Protein AF-A0A812KF38-F1 (afdb_monomer_lite)

Radius of gyration: 28.48 Å; chains: 1; bounding box: 59×104×63 Å

Structure (mmCIF, N/CA/C/O backbone):
data_AF-A0A812KF38-F1
#
_entry.id   AF-A0A812KF38-F1
#
loop_
_atom_site.group_PDB
_atom_site.id
_atom_site.type_symbol
_atom_site.label_atom_id
_atom_site.label_alt_id
_atom_site.label_comp_id
_atom_site.label_asym_id
_atom_site.label_entity_id
_atom_site.label_seq_id
_atom_site.pdbx_PDB_ins_code
_atom_site.Cartn_x
_atom_site.Cartn_y
_atom_site.Cartn_z
_atom_site.occupancy
_atom_site.B_iso_or_equiv
_atom_site.auth_seq_id
_atom_site.auth_comp_id
_atom_site.auth_asym_id
_atom_site.auth_atom_id
_atom_site.pdbx_PDB_model_num
ATOM 1 N N . ALA A 1 1 ? -7.954 -45.900 -31.036 1.00 40.34 1 ALA A N 1
ATOM 2 C CA . ALA A 1 1 ? -8.203 -44.572 -31.635 1.00 40.34 1 ALA A CA 1
ATOM 3 C C . ALA A 1 1 ? -9.452 -44.000 -30.979 1.00 40.34 1 ALA A C 1
ATOM 5 O O . ALA A 1 1 ? -10.437 -44.713 -30.941 1.00 40.34 1 ALA A O 1
ATOM 6 N N . GLY A 1 2 ? -9.498 -42.821 -30.374 1.00 39.19 2 GLY A N 1
ATOM 7 C CA . GLY A 1 2 ? -8.500 -41.802 -30.072 1.00 39.19 2 GLY A CA 1
ATOM 8 C C . GLY A 1 2 ? -9.074 -40.948 -28.933 1.00 39.19 2 GLY A C 1
ATOM 9 O O . GLY A 1 2 ? -10.290 -40.792 -28.838 1.00 39.19 2 GLY A O 1
ATOM 10 N N . GLY A 1 3 ? -8.216 -40.471 -28.034 1.00 42.84 3 GLY A N 1
ATOM 11 C CA . GLY A 1 3 ? -8.597 -39.475 -27.035 1.00 42.84 3 GLY A CA 1
ATOM 12 C C . GLY A 1 3 ? -8.547 -38.060 -27.610 1.00 42.84 3 GLY A C 1
ATOM 13 O O . GLY A 1 3 ? -7.832 -37.832 -28.581 1.00 42.84 3 GLY A O 1
ATOM 14 N N . ALA A 1 4 ? -9.264 -37.128 -26.980 1.00 46.75 4 ALA A N 1
ATOM 15 C CA . ALA A 1 4 ? -8.850 -35.732 -26.810 1.00 46.75 4 ALA A CA 1
ATOM 16 C C . ALA A 1 4 ? -9.836 -34.998 -25.875 1.00 46.75 4 ALA A C 1
ATOM 18 O O . ALA A 1 4 ? -11.031 -34.976 -26.141 1.00 46.75 4 ALA A O 1
ATOM 19 N N . LEU A 1 5 ? -9.354 -34.569 -24.699 1.00 47.34 5 LEU A N 1
ATOM 20 C CA . LEU A 1 5 ? -9.148 -33.163 -24.288 1.00 47.34 5 LEU A CA 1
ATOM 21 C C . LEU A 1 5 ? -10.465 -32.446 -23.917 1.00 47.34 5 LEU A C 1
ATOM 23 O O . LEU A 1 5 ? -11.309 -32.182 -24.757 1.00 47.34 5 LEU A O 1
ATOM 27 N N . GLY A 1 6 ? -10.724 -32.133 -22.648 1.00 43.66 6 GLY A N 1
ATOM 28 C CA . GLY A 1 6 ? -9.828 -31.334 -21.808 1.00 43.66 6 GLY A CA 1
ATOM 29 C C . GLY A 1 6 ? -10.126 -29.851 -22.026 1.00 43.66 6 GLY A C 1
ATOM 30 O O . GLY A 1 6 ? -9.280 -29.115 -22.514 1.00 43.66 6 GLY A O 1
ATOM 31 N N . GLY A 1 7 ? -11.358 -29.439 -21.722 1.00 33.16 7 GLY A N 1
ATOM 32 C CA . GLY A 1 7 ? -11.792 -28.047 -21.741 1.00 33.16 7 GLY A CA 1
ATOM 33 C C . GLY A 1 7 ? -11.890 -27.513 -20.321 1.00 33.16 7 GLY A C 1
ATOM 34 O O . GLY A 1 7 ? -12.985 -27.283 -19.819 1.00 33.16 7 GLY A O 1
ATOM 35 N N . TYR A 1 8 ? -10.749 -27.334 -19.660 1.00 38.78 8 TYR A N 1
ATOM 36 C CA . TYR A 1 8 ? -10.639 -26.469 -18.485 1.00 38.78 8 TYR A CA 1
ATOM 37 C C . TYR A 1 8 ? -10.792 -25.035 -18.992 1.00 38.78 8 TYR A C 1
ATOM 39 O O . TYR A 1 8 ? -9.822 -24.320 -19.240 1.00 38.78 8 TYR A O 1
ATOM 47 N N . GLY A 1 9 ? -12.043 -24.630 -19.207 1.00 32.66 9 GLY A N 1
ATOM 48 C CA . GLY A 1 9 ? -12.402 -23.226 -19.201 1.00 32.66 9 GLY A CA 1
ATOM 49 C C . GLY A 1 9 ? -12.114 -22.739 -17.795 1.00 32.66 9 GLY A C 1
ATOM 50 O O . GLY A 1 9 ? -12.939 -22.917 -16.903 1.00 32.66 9 GLY A O 1
ATOM 51 N N . GLY A 1 10 ? -10.900 -22.228 -17.585 1.00 34.91 10 GLY A N 1
ATOM 52 C CA . GLY A 1 10 ? -10.535 -21.527 -16.372 1.00 34.91 10 GLY A CA 1
ATOM 53 C C . GLY A 1 10 ? -11.556 -20.424 -16.183 1.00 34.91 10 GLY A C 1
ATOM 54 O O . GLY A 1 10 ? -11.512 -19.409 -16.876 1.00 34.91 10 GLY A O 1
ATOM 55 N N . ALA A 1 11 ? -12.510 -20.654 -15.283 1.00 35.25 11 ALA A N 1
ATOM 56 C CA . ALA A 1 11 ? -13.294 -19.586 -14.723 1.00 35.25 11 ALA A CA 1
ATOM 57 C C . ALA A 1 11 ? -12.258 -18.600 -14.190 1.00 35.25 11 ALA A C 1
ATOM 59 O O . ALA A 1 11 ? -11.548 -18.891 -13.225 1.00 35.25 11 ALA A O 1
ATOM 60 N N . ALA A 1 12 ? -12.114 -17.461 -14.865 1.00 40.78 12 ALA A N 1
ATOM 61 C CA . ALA A 1 12 ? -11.623 -16.277 -14.206 1.00 40.78 12 ALA A CA 1
ATOM 62 C C . ALA A 1 12 ? -12.609 -16.086 -13.061 1.00 40.78 12 ALA A C 1
ATOM 64 O O . ALA A 1 12 ? -13.717 -15.599 -13.275 1.00 40.78 12 ALA A O 1
ATOM 65 N N . SER A 1 13 ? -12.265 -16.608 -11.884 1.00 41.97 13 SER A N 1
ATOM 66 C CA . SER A 1 13 ? -12.969 -16.318 -10.654 1.00 41.97 13 SER A CA 1
ATOM 67 C C . SER A 1 13 ? -12.889 -14.812 -10.536 1.00 41.97 13 SER A C 1
ATOM 69 O O . SER A 1 13 ? -11.875 -14.257 -10.125 1.00 41.97 13 SER A O 1
ATOM 71 N N . SER A 1 14 ? -13.918 -14.133 -11.028 1.00 46.62 14 SER A N 1
ATOM 72 C CA . SER A 1 14 ? -14.129 -12.722 -10.818 1.00 46.62 14 SER A CA 1
ATOM 73 C C . SER A 1 14 ? -14.366 -12.616 -9.326 1.00 46.62 14 SER A C 1
ATOM 75 O O . SER A 1 14 ? -15.490 -12.804 -8.867 1.00 46.62 14 SER A O 1
ATOM 77 N N . THR A 1 15 ? -13.282 -12.457 -8.566 1.00 58.53 15 THR A N 1
ATOM 78 C CA . THR A 1 15 ? -13.304 -12.340 -7.114 1.00 58.53 15 THR A CA 1
ATOM 79 C C . THR A 1 15 ? -14.118 -11.086 -6.808 1.00 58.53 15 THR A C 1
ATOM 81 O O . THR A 1 15 ? -13.613 -9.969 -6.835 1.00 58.53 15 THR A O 1
ATOM 84 N N . SER A 1 16 ? -15.431 -11.225 -6.655 1.00 68.12 16 SER A N 1
ATOM 85 C CA . SER A 1 16 ? -16.310 -10.100 -6.364 1.00 68.12 16 SER A CA 1
ATOM 86 C C . SER A 1 16 ? -16.087 -9.684 -4.915 1.00 68.12 16 SER A C 1
ATOM 88 O O . SER A 1 16 ? -16.022 -10.542 -4.036 1.00 68.12 16 SER A O 1
ATOM 90 N N . GLY A 1 17 ? -15.976 -8.382 -4.662 1.00 85.44 17 GLY A N 1
ATOM 91 C CA . GLY A 1 17 ? -15.802 -7.825 -3.322 1.00 85.44 17 GLY A CA 1
ATOM 92 C C . GLY A 1 17 ? -14.418 -7.215 -3.070 1.00 85.44 17 GLY A C 1
ATOM 93 O O . GLY A 1 17 ? -13.606 -7.093 -3.996 1.00 85.44 17 GLY A O 1
ATOM 94 N N . PRO A 1 18 ? -14.131 -6.838 -1.810 1.00 89.38 18 PRO A N 1
ATOM 95 C CA . PRO A 1 18 ? -12.957 -6.043 -1.444 1.00 89.38 18 PRO A CA 1
ATOM 96 C C . PRO A 1 18 ? -11.632 -6.623 -1.940 1.00 89.38 18 PRO A C 1
ATOM 98 O O . PRO A 1 18 ? -10.814 -5.903 -2.510 1.00 89.38 18 PRO A O 1
ATOM 101 N N . LYS A 1 19 ? -11.449 -7.943 -1.810 1.00 91.12 19 LYS A N 1
ATOM 102 C CA . LYS A 1 19 ? -10.224 -8.635 -2.231 1.00 91.12 19 LYS A CA 1
ATOM 103 C C . LYS A 1 19 ? -9.954 -8.497 -3.729 1.00 91.12 19 LYS A C 1
ATOM 105 O O . LYS A 1 19 ? -8.851 -8.133 -4.126 1.00 91.12 19 LYS A O 1
ATOM 110 N N . GLY A 1 20 ? -10.956 -8.752 -4.570 1.00 91.69 20 GLY A N 1
ATOM 111 C CA . GLY A 1 20 ? -10.778 -8.616 -6.016 1.00 91.69 20 GLY A CA 1
ATOM 112 C C . GLY A 1 20 ? -10.769 -7.169 -6.491 1.00 91.69 20 GLY A C 1
ATOM 113 O O . GLY A 1 20 ? -10.232 -6.880 -7.557 1.00 91.69 20 GLY A O 1
ATOM 114 N N . PHE A 1 21 ? -11.312 -6.230 -5.713 1.00 93.38 21 PHE A N 1
ATOM 115 C CA . PHE A 1 21 ? -11.110 -4.808 -5.975 1.00 93.38 21 PHE A CA 1
ATOM 116 C C . PHE A 1 21 ? -9.645 -4.399 -5.759 1.00 93.38 21 PHE A C 1
ATOM 118 O O . PHE A 1 21 ? -9.055 -3.785 -6.645 1.00 93.38 21 PHE A O 1
ATOM 125 N N . VAL A 1 22 ? -9.027 -4.824 -4.650 1.00 93.94 22 VAL A N 1
ATOM 126 C CA . VAL A 1 22 ? -7.586 -4.633 -4.394 1.00 93.94 22 VAL A CA 1
ATOM 127 C C . VAL A 1 22 ? -6.734 -5.292 -5.487 1.00 93.94 22 VAL A C 1
ATOM 129 O O . VAL A 1 22 ? -5.785 -4.690 -5.992 1.00 93.94 22 VAL A O 1
ATOM 132 N N . GLU A 1 23 ? -7.096 -6.503 -5.917 1.00 93.69 23 GLU A N 1
ATOM 133 C CA . GLU A 1 23 ? -6.402 -7.202 -7.002 1.00 93.69 23 GLU A CA 1
ATOM 134 C C . GLU A 1 23 ? -6.458 -6.416 -8.323 1.00 93.69 23 GLU A C 1
ATOM 136 O O . GLU A 1 23 ? -5.418 -6.197 -8.949 1.00 93.69 23 GLU A O 1
ATOM 141 N N . ARG A 1 24 ? -7.641 -5.922 -8.709 1.00 93.12 24 ARG A N 1
ATOM 142 C CA . ARG A 1 24 ? -7.833 -5.087 -9.906 1.00 93.12 24 ARG A CA 1
ATOM 143 C C . ARG A 1 24 ? -7.033 -3.787 -9.857 1.00 93.12 24 ARG A C 1
ATOM 145 O O . ARG A 1 24 ? -6.449 -3.401 -10.866 1.00 93.12 24 ARG A O 1
ATOM 152 N N . ILE A 1 25 ? -6.932 -3.149 -8.689 1.00 93.56 25 ILE A N 1
ATOM 153 C CA . ILE A 1 25 ? -6.068 -1.971 -8.515 1.00 93.56 25 ILE A CA 1
ATOM 154 C C . ILE A 1 25 ? -4.606 -2.337 -8.768 1.00 93.56 25 ILE A C 1
ATOM 156 O O . ILE A 1 25 ? -3.925 -1.660 -9.535 1.00 93.56 25 ILE A O 1
ATOM 160 N N . SER A 1 26 ? -4.120 -3.441 -8.191 1.00 92.88 26 SER A N 1
ATOM 161 C CA . SER A 1 26 ? -2.727 -3.858 -8.395 1.00 92.88 26 SER A CA 1
ATOM 162 C C . SER A 1 26 ? -2.403 -4.180 -9.862 1.00 92.88 26 SER A C 1
ATOM 164 O O . SER A 1 26 ? -1.315 -3.856 -10.339 1.00 92.88 26 SER A O 1
ATOM 166 N N . LYS A 1 27 ? -3.359 -4.754 -10.606 1.00 92.62 27 LYS A N 1
ATOM 167 C CA . LYS A 1 27 ? -3.215 -5.055 -12.041 1.00 92.62 27 LYS A CA 1
ATOM 168 C C . LYS A 1 27 ? -3.315 -3.811 -12.930 1.00 92.62 27 LYS A C 1
ATOM 170 O O . LYS A 1 27 ? -2.777 -3.817 -14.032 1.00 92.62 27 LYS A O 1
ATOM 175 N N . GLY A 1 28 ? -3.912 -2.730 -12.428 1.00 91.00 28 GLY A N 1
ATOM 176 C CA . GLY A 1 28 ? -4.127 -1.488 -13.171 1.00 91.00 28 GLY A CA 1
ATOM 177 C C . GLY A 1 28 ? -5.486 -1.397 -13.866 1.00 91.00 28 GLY A C 1
ATOM 178 O O . GLY A 1 28 ? -5.709 -0.441 -14.599 1.00 91.00 28 GLY A O 1
ATOM 179 N N . ASP A 1 29 ? -6.403 -2.335 -13.606 1.00 91.62 29 ASP A N 1
ATOM 180 C CA . ASP A 1 29 ? -7.783 -2.295 -14.118 1.00 91.62 29 ASP A CA 1
ATOM 181 C C . ASP A 1 29 ? -8.606 -1.176 -13.457 1.00 91.62 29 ASP A C 1
ATOM 183 O O . ASP A 1 29 ? -9.620 -0.721 -13.986 1.00 91.62 29 ASP A O 1
ATOM 187 N N . VAL A 1 30 ? -8.186 -0.753 -12.262 1.00 91.56 30 VAL A N 1
ATOM 188 C CA . VAL A 1 30 ? -8.775 0.348 -11.498 1.00 91.56 30 VAL A CA 1
ATOM 189 C C . VAL A 1 30 ? -7.650 1.266 -11.041 1.00 91.56 30 VAL A C 1
ATOM 191 O O . VAL A 1 30 ? -6.663 0.810 -10.462 1.00 91.56 30 VAL A O 1
ATOM 194 N N . LEU A 1 31 ? -7.800 2.566 -11.281 1.00 92.31 31 LEU A N 1
ATOM 195 C CA . LEU A 1 31 ? -6.828 3.552 -10.824 1.00 92.31 31 LEU A CA 1
ATOM 196 C C . LEU A 1 31 ? -7.022 3.843 -9.327 1.00 92.31 31 LEU A C 1
ATOM 198 O O . LEU A 1 31 ? -8.160 4.044 -8.891 1.00 92.31 31 LEU A O 1
ATOM 202 N N . PRO A 1 32 ? -5.942 3.870 -8.529 1.00 92.00 32 PRO A N 1
ATOM 203 C CA . PRO A 1 32 ? -6.023 4.262 -7.130 1.00 92.00 32 PRO A CA 1
ATOM 204 C C . PRO A 1 32 ? -6.313 5.766 -7.010 1.00 92.00 32 PRO A C 1
ATOM 206 O O . PRO A 1 32 ? -5.772 6.582 -7.754 1.00 92.00 32 PRO A O 1
ATOM 209 N N . GLY A 1 33 ? -7.166 6.131 -6.056 1.00 91.56 33 GLY A N 1
ATOM 210 C CA . GLY A 1 33 ? -7.573 7.510 -5.793 1.00 91.56 33 GLY A CA 1
ATOM 211 C C . GLY A 1 33 ? -8.687 7.584 -4.744 1.00 91.56 33 GLY A C 1
ATOM 212 O O . GLY A 1 33 ? -9.123 6.537 -4.256 1.00 91.56 33 GLY A O 1
ATOM 213 N N . PRO A 1 34 ? -9.174 8.791 -4.406 1.00 91.06 34 PRO A N 1
ATOM 214 C CA . PRO A 1 34 ? -10.221 8.982 -3.398 1.00 91.06 34 PRO A CA 1
ATOM 215 C C . PRO A 1 34 ? -11.487 8.172 -3.703 1.00 91.06 34 PRO A C 1
ATOM 217 O O . PRO A 1 34 ? -11.961 7.422 -2.857 1.00 91.06 34 PRO A O 1
ATOM 220 N N . GLU A 1 35 ? -11.948 8.199 -4.958 1.00 92.75 35 GLU A N 1
ATOM 221 C CA . GLU A 1 35 ? -13.117 7.420 -5.387 1.00 92.75 35 GLU A CA 1
ATOM 222 C C . GLU A 1 35 ? -12.906 5.907 -5.242 1.00 92.75 35 GLU A C 1
ATOM 224 O O . GLU A 1 35 ? -13.842 5.161 -4.952 1.00 92.75 35 GLU A O 1
ATOM 229 N N . ALA A 1 36 ? -11.675 5.426 -5.448 1.00 93.56 36 ALA A N 1
ATOM 230 C CA . ALA A 1 36 ? -11.352 4.018 -5.261 1.00 93.56 36 ALA A CA 1
ATOM 231 C C . ALA A 1 36 ? -11.372 3.642 -3.773 1.00 93.56 36 ALA A C 1
ATOM 233 O O . ALA A 1 36 ? -11.894 2.582 -3.433 1.00 93.56 36 ALA A O 1
ATOM 234 N N . ALA A 1 37 ? -10.874 4.512 -2.890 1.00 94.00 37 ALA A N 1
ATOM 235 C CA . ALA A 1 37 ? -10.955 4.321 -1.443 1.00 94.00 37 ALA A CA 1
ATOM 236 C C . ALA A 1 37 ? -12.416 4.320 -0.950 1.00 94.00 37 ALA A C 1
ATOM 238 O O . ALA A 1 37 ? -12.806 3.417 -0.212 1.00 94.00 37 ALA A O 1
ATOM 239 N N . ASP A 1 38 ? -13.265 5.226 -1.447 1.00 93.81 38 ASP A N 1
ATOM 240 C CA . ASP A 1 38 ? -14.703 5.252 -1.134 1.00 93.81 38 ASP A CA 1
ATOM 241 C C . ASP A 1 38 ? -15.436 3.992 -1.603 1.00 93.81 38 ASP A C 1
ATOM 243 O O . ASP A 1 38 ? -16.228 3.393 -0.863 1.00 93.81 38 ASP A O 1
ATOM 247 N N . ARG A 1 39 ? -15.140 3.531 -2.822 1.00 93.62 39 ARG A N 1
ATOM 248 C CA . ARG A 1 39 ? -15.698 2.280 -3.353 1.00 93.62 39 ARG A CA 1
ATOM 249 C C . ARG A 1 39 ? -15.217 1.066 -2.571 1.00 93.62 39 ARG A C 1
ATOM 251 O O . ARG A 1 39 ? -16.001 0.142 -2.360 1.00 93.62 39 ARG A O 1
ATOM 258 N N . LEU A 1 40 ? -13.954 1.050 -2.151 1.00 93.62 40 LEU A N 1
ATOM 259 C CA . LEU A 1 40 ? -13.403 -0.012 -1.317 1.00 93.62 40 LEU A CA 1
ATOM 260 C C . LEU A 1 40 ? -14.064 -0.012 0.064 1.00 93.62 40 LEU A C 1
ATOM 262 O O . LEU A 1 40 ? -14.516 -1.065 0.498 1.00 93.62 40 LEU A O 1
ATOM 266 N N . ALA A 1 41 ? -14.224 1.151 0.701 1.00 93.06 41 ALA A N 1
ATOM 267 C CA . ALA A 1 41 ? -14.939 1.290 1.970 1.00 93.06 41 ALA A CA 1
ATOM 268 C C . ALA A 1 41 ? -16.377 0.773 1.872 1.00 93.06 41 ALA A C 1
ATOM 270 O O . ALA A 1 41 ? -16.816 -0.003 2.717 1.00 93.06 41 ALA A O 1
ATOM 271 N N . SER A 1 42 ? -17.085 1.135 0.801 1.00 92.81 42 SER A N 1
ATOM 272 C CA . SER A 1 42 ? -18.456 0.678 0.547 1.00 92.81 42 SER A CA 1
ATOM 273 C C . SER A 1 42 ? -18.531 -0.844 0.349 1.00 92.81 42 SER A C 1
ATOM 275 O O . SER A 1 42 ? -19.430 -1.511 0.867 1.00 92.81 42 SER A O 1
ATOM 277 N N . GLN A 1 43 ? -17.563 -1.426 -0.367 1.00 93.31 43 GLN A N 1
ATOM 278 C CA . GLN A 1 43 ? -17.463 -2.879 -0.535 1.00 93.31 43 GLN A CA 1
ATOM 279 C C . GLN A 1 43 ? -17.111 -3.588 0.774 1.00 93.31 43 GLN A C 1
ATOM 281 O O . GLN A 1 43 ? -17.639 -4.659 1.049 1.00 93.31 43 GLN A O 1
ATOM 286 N N . CYS A 1 44 ? -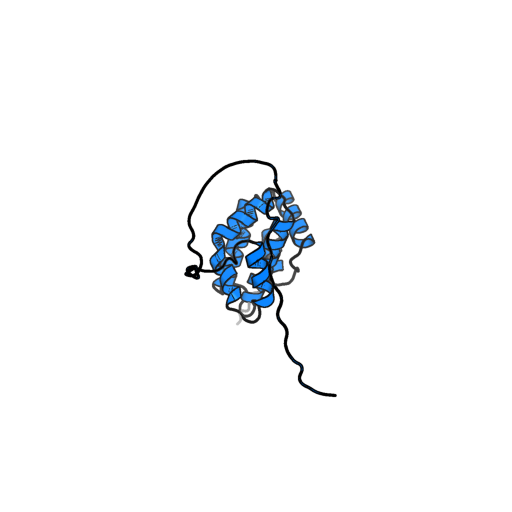16.247 -3.002 1.598 1.00 92.62 44 CYS A N 1
ATOM 287 C CA . CYS A 1 44 ? -15.909 -3.556 2.900 1.00 92.62 44 CYS A CA 1
ATOM 288 C C . CYS A 1 44 ? -17.096 -3.504 3.861 1.00 92.62 44 CYS A C 1
ATOM 290 O O . CYS A 1 44 ? -17.382 -4.504 4.509 1.00 92.62 44 CYS A O 1
ATOM 292 N N . ALA A 1 45 ? -17.833 -2.392 3.893 1.00 91.50 45 ALA A N 1
ATOM 293 C CA . ALA A 1 45 ? -19.035 -2.253 4.709 1.00 91.50 45 ALA A CA 1
ATOM 294 C C . ALA A 1 45 ? -20.118 -3.271 4.312 1.00 91.50 45 ALA A C 1
ATOM 296 O O . ALA A 1 45 ? -20.679 -3.944 5.173 1.00 91.50 45 ALA A O 1
ATOM 297 N N . SER A 1 46 ? -20.373 -3.433 3.009 1.00 92.31 46 SER A N 1
ATOM 298 C CA . SER A 1 46 ? -21.350 -4.414 2.507 1.00 92.31 46 SER A CA 1
ATOM 299 C C . SER A 1 46 ? -20.921 -5.867 2.730 1.00 92.31 46 SER A C 1
ATOM 301 O O . SER A 1 46 ? -21.768 -6.714 2.999 1.00 92.31 46 SER A O 1
ATOM 303 N N . ALA A 1 47 ? -19.619 -6.155 2.669 1.00 91.94 47 ALA A N 1
ATOM 304 C CA . ALA A 1 47 ? -19.065 -7.483 2.926 1.00 91.94 47 ALA A CA 1
ATOM 305 C C . ALA A 1 47 ? -18.730 -7.745 4.408 1.00 91.94 47 ALA A C 1
ATOM 307 O O . ALA A 1 47 ? -18.160 -8.790 4.710 1.00 91.94 47 ALA A O 1
ATOM 308 N N . GLN A 1 48 ? -19.049 -6.813 5.317 1.00 91.81 48 GLN A N 1
ATOM 309 C CA . GLN A 1 48 ? -18.717 -6.881 6.749 1.00 91.81 48 GLN A CA 1
ATOM 310 C C . GLN A 1 48 ? -17.225 -7.134 7.030 1.00 91.81 48 GLN A C 1
ATOM 312 O O . GLN A 1 48 ? -16.855 -7.805 7.991 1.00 91.81 48 GLN A O 1
ATOM 317 N N . VAL A 1 49 ? -16.359 -6.583 6.183 1.00 92.25 49 VAL A N 1
ATOM 318 C CA . VAL A 1 49 ? -14.907 -6.681 6.323 1.00 92.25 49 VAL A CA 1
ATOM 319 C C . VAL A 1 49 ? -14.425 -5.634 7.321 1.00 92.25 49 VAL A C 1
ATOM 321 O O . VAL A 1 49 ? -14.725 -4.450 7.170 1.00 92.25 49 VAL A O 1
ATOM 324 N N . SER A 1 50 ? -13.650 -6.058 8.318 1.00 92.56 50 SER A N 1
ATOM 325 C CA . SER A 1 50 ? -13.034 -5.157 9.298 1.00 92.56 50 SER A CA 1
ATOM 326 C C . SER A 1 50 ? -11.781 -4.459 8.753 1.00 92.56 50 SER A C 1
ATOM 328 O O . SER A 1 50 ? -11.216 -4.862 7.733 1.00 92.56 50 SER A O 1
ATOM 330 N N . GLY A 1 51 ? -11.307 -3.421 9.454 1.00 90.94 51 GLY A N 1
ATOM 331 C CA . GLY A 1 51 ? -10.042 -2.754 9.126 1.00 90.94 51 GLY A CA 1
ATOM 332 C C . GLY A 1 51 ? -8.867 -3.733 9.104 1.00 90.94 51 GLY A C 1
ATOM 333 O O . GLY A 1 51 ? -8.102 -3.749 8.141 1.00 90.94 51 GLY A O 1
ATOM 334 N N . SER A 1 52 ? -8.794 -4.623 10.098 1.00 93.69 52 SER A N 1
ATOM 335 C CA . SER A 1 52 ? -7.763 -5.663 10.179 1.00 93.69 52 SER A CA 1
ATOM 336 C C . SER A 1 52 ? -7.799 -6.651 9.004 1.00 93.69 52 SER A C 1
ATOM 338 O O . SER A 1 52 ? -6.777 -6.898 8.362 1.00 93.69 52 SER A O 1
ATOM 340 N N . GLN A 1 53 ? -8.984 -7.142 8.628 1.00 94.19 53 GLN A N 1
ATOM 341 C CA . GLN A 1 53 ? -9.129 -8.027 7.465 1.00 94.19 53 GLN A CA 1
ATOM 342 C C . GLN A 1 53 ? -8.750 -7.319 6.159 1.00 94.19 53 GLN A C 1
ATOM 344 O O . GLN A 1 53 ? -8.130 -7.914 5.276 1.00 94.19 53 GLN A O 1
ATOM 349 N N . LEU A 1 54 ? -9.100 -6.035 6.021 1.00 94.56 54 LEU A N 1
ATOM 350 C CA . LEU A 1 54 ? -8.690 -5.240 4.867 1.00 94.56 54 LEU A CA 1
ATOM 351 C C . LEU A 1 54 ? -7.169 -5.077 4.801 1.00 94.56 54 LEU A C 1
ATOM 353 O O . LEU A 1 54 ? -6.590 -5.243 3.724 1.00 94.56 54 LEU A O 1
ATOM 357 N N . SER A 1 55 ? -6.514 -4.797 5.929 1.00 95.44 55 SER A N 1
ATOM 358 C CA . SER A 1 55 ? -5.055 -4.727 5.962 1.00 95.44 55 SER A CA 1
ATOM 359 C C . SER A 1 55 ? -4.398 -6.058 5.636 1.00 95.44 55 SER A C 1
ATOM 361 O O . SER A 1 55 ? -3.443 -6.059 4.872 1.00 95.44 55 SER A O 1
ATOM 363 N N . GLU A 1 56 ? -4.918 -7.191 6.113 1.00 95.94 56 GLU A N 1
ATOM 364 C CA . GLU A 1 56 ? -4.384 -8.510 5.752 1.00 95.94 56 GLU A CA 1
ATOM 365 C C . GLU A 1 56 ? -4.449 -8.753 4.240 1.00 95.94 56 GLU A C 1
ATOM 367 O O . GLU A 1 56 ? -3.469 -9.197 3.641 1.00 95.94 56 GLU A O 1
ATOM 372 N N . MET A 1 57 ? -5.571 -8.401 3.600 1.00 94.62 57 MET A N 1
ATOM 373 C CA . MET A 1 57 ? -5.726 -8.512 2.146 1.00 94.62 57 MET A CA 1
ATOM 374 C C . MET A 1 57 ? -4.723 -7.639 1.382 1.00 94.62 57 MET A C 1
ATOM 376 O O . MET A 1 57 ? -4.169 -8.080 0.373 1.00 94.62 57 MET A O 1
ATOM 380 N 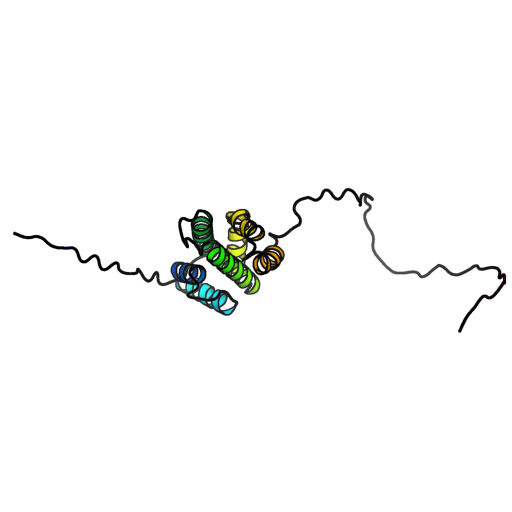N . LEU A 1 58 ? -4.478 -6.414 1.855 1.00 95.31 58 LEU A N 1
ATOM 381 C CA . LEU A 1 58 ? -3.481 -5.514 1.272 1.00 95.31 58 LEU A CA 1
ATOM 382 C C . LEU A 1 58 ? -2.058 -6.040 1.489 1.00 95.31 58 LEU A C 1
ATOM 384 O O . LEU A 1 58 ? -1.299 -6.121 0.527 1.00 95.31 58 LEU A O 1
ATOM 388 N N . CYS A 1 59 ? -1.715 -6.453 2.709 1.00 96.00 59 CYS A N 1
ATOM 389 C CA . CYS A 1 59 ? -0.398 -6.974 3.066 1.00 96.00 59 CYS A CA 1
ATOM 390 C C . CYS A 1 59 ? -0.047 -8.246 2.284 1.00 96.00 59 CYS A C 1
ATOM 392 O O . CYS A 1 59 ? 1.046 -8.336 1.730 1.00 96.00 59 CYS A O 1
ATOM 394 N N . ASP A 1 60 ? -0.969 -9.211 2.188 1.00 95.19 60 ASP A N 1
ATOM 395 C CA . ASP A 1 60 ? -0.773 -10.431 1.390 1.00 95.19 60 ASP A CA 1
ATOM 396 C C . ASP A 1 60 ? -0.516 -10.079 -0.080 1.00 95.19 60 ASP A C 1
ATOM 398 O O . ASP A 1 60 ? 0.426 -10.585 -0.692 1.00 95.19 60 ASP A O 1
ATOM 402 N N . ARG A 1 61 ? -1.287 -9.140 -0.644 1.00 94.12 61 ARG A N 1
ATOM 403 C CA . ARG A 1 61 ? -1.094 -8.721 -2.035 1.00 94.12 61 ARG A CA 1
ATOM 404 C C . ARG A 1 61 ? 0.237 -7.997 -2.251 1.00 94.12 61 ARG A C 1
ATOM 406 O O . ARG A 1 61 ? 0.909 -8.276 -3.242 1.00 94.12 61 ARG A O 1
ATOM 413 N N . VAL A 1 62 ? 0.621 -7.100 -1.343 1.00 95.50 62 VAL A N 1
ATOM 414 C CA . VAL A 1 62 ? 1.905 -6.383 -1.378 1.00 95.50 62 VAL A CA 1
ATOM 415 C C . VAL A 1 62 ? 3.073 -7.369 -1.330 1.00 95.50 62 VAL A C 1
ATOM 417 O O . VAL A 1 62 ? 3.929 -7.327 -2.211 1.00 95.50 62 VAL A O 1
ATOM 420 N N . ARG A 1 63 ? 3.064 -8.321 -0.389 1.00 95.12 63 ARG A N 1
ATOM 421 C CA . ARG A 1 63 ? 4.113 -9.345 -0.257 1.00 95.12 63 ARG A CA 1
ATOM 422 C C . ARG A 1 63 ? 4.240 -10.210 -1.503 1.00 95.12 63 ARG A C 1
ATOM 424 O O . ARG A 1 63 ? 5.348 -10.462 -1.962 1.00 95.12 63 ARG A O 1
ATOM 431 N N . ARG A 1 64 ? 3.120 -10.639 -2.092 1.00 94.19 64 ARG A N 1
ATOM 432 C CA . ARG A 1 64 ? 3.141 -11.445 -3.324 1.00 94.19 64 ARG A CA 1
ATOM 433 C C . ARG A 1 64 ? 3.733 -10.693 -4.509 1.00 94.19 64 ARG A C 1
ATOM 435 O O . ARG A 1 64 ? 4.484 -11.289 -5.274 1.00 94.19 64 ARG A O 1
ATOM 442 N N . LEU A 1 65 ? 3.419 -9.406 -4.654 1.00 93.31 65 LEU A N 1
ATOM 443 C CA . LEU A 1 65 ? 4.020 -8.567 -5.694 1.00 93.31 65 LEU A CA 1
ATOM 444 C C . LEU A 1 65 ? 5.518 -8.376 -5.440 1.00 93.31 65 LEU A C 1
ATOM 446 O O . LEU A 1 65 ? 6.313 -8.554 -6.353 1.00 93.31 65 LEU A O 1
ATOM 450 N N . TYR A 1 66 ? 5.906 -8.080 -4.199 1.00 92.81 66 TYR A N 1
ATOM 451 C CA . TYR A 1 66 ? 7.305 -7.874 -3.827 1.00 92.81 66 TYR A CA 1
ATOM 452 C C . TYR A 1 66 ? 8.172 -9.123 -4.035 1.00 92.81 66 TYR A C 1
ATOM 454 O O . TYR A 1 66 ? 9.263 -9.039 -4.589 1.00 92.81 66 TYR A O 1
ATOM 462 N N . LEU A 1 67 ? 7.658 -10.300 -3.673 1.00 92.31 67 LEU A N 1
ATOM 463 C CA . LEU A 1 67 ? 8.333 -11.585 -3.875 1.00 92.31 67 LEU A CA 1
ATOM 464 C C . LEU A 1 67 ? 8.273 -12.087 -5.330 1.00 92.31 67 LEU A C 1
ATOM 466 O O . LEU A 1 67 ? 8.747 -13.185 -5.616 1.00 92.31 67 LEU A O 1
ATOM 470 N N . GLY A 1 68 ? 7.659 -11.332 -6.248 1.00 89.25 68 GLY A N 1
ATOM 471 C CA . GLY A 1 68 ? 7.504 -11.723 -7.651 1.00 89.25 68 GLY A CA 1
ATOM 472 C C . GLY A 1 68 ? 6.567 -12.916 -7.878 1.00 89.25 68 GLY A C 1
ATOM 473 O O . GLY A 1 68 ? 6.555 -13.484 -8.968 1.00 89.25 68 GLY A O 1
ATOM 474 N N . LEU A 1 69 ? 5.771 -13.294 -6.871 1.00 87.19 69 LEU A N 1
ATOM 475 C CA . LEU A 1 69 ? 4.754 -14.349 -6.968 1.00 87.19 69 LEU A CA 1
ATOM 476 C C . LEU A 1 69 ? 3.543 -13.893 -7.796 1.00 87.19 69 LEU A C 1
ATOM 478 O O . LEU A 1 69 ? 2.807 -14.713 -8.337 1.00 87.19 69 LEU A O 1
ATOM 482 N N . ASP A 1 70 ? 3.348 -12.580 -7.897 1.00 84.25 70 ASP A N 1
ATOM 483 C CA . ASP A 1 70 ? 2.302 -11.918 -8.667 1.00 84.25 70 ASP A CA 1
ATOM 484 C C . ASP A 1 70 ? 2.887 -10.749 -9.482 1.00 84.25 70 ASP A C 1
ATOM 486 O O . ASP A 1 70 ? 3.904 -10.161 -9.124 1.00 84.25 70 ASP A O 1
ATOM 490 N N . GLY A 1 71 ? 2.228 -10.364 -10.580 1.00 74.00 71 GLY A N 1
ATOM 491 C CA . GLY A 1 71 ? 2.527 -9.124 -11.319 1.00 74.00 71 GLY A CA 1
ATOM 492 C C . GLY A 1 71 ? 3.723 -9.163 -12.281 1.00 74.00 71 GLY A C 1
ATOM 493 O O . GLY A 1 71 ? 3.785 -8.321 -13.181 1.00 74.00 71 GLY A O 1
ATOM 494 N N . GLY A 1 72 ? 4.631 -10.137 -12.162 1.00 84.69 72 GLY A N 1
ATOM 495 C CA . GLY A 1 72 ? 5.749 -10.339 -13.093 1.00 84.69 72 GLY A CA 1
ATOM 496 C C . GLY A 1 72 ? 6.545 -9.052 -13.346 1.00 84.69 72 GLY A C 1
ATOM 497 O O . GLY A 1 72 ? 6.901 -8.338 -12.415 1.00 84.69 72 GLY A O 1
ATOM 498 N N . ALA A 1 73 ? 6.757 -8.694 -14.616 1.00 84.19 73 ALA A N 1
ATOM 499 C CA . ALA A 1 73 ? 7.477 -7.471 -14.999 1.00 84.19 73 ALA A CA 1
ATOM 500 C C . ALA A 1 73 ? 6.805 -6.153 -14.546 1.00 84.19 73 ALA A C 1
ATOM 502 O O . ALA A 1 73 ? 7.411 -5.089 -14.643 1.00 84.19 73 ALA A O 1
ATOM 503 N N . SER A 1 74 ? 5.550 -6.206 -14.091 1.00 88.06 74 SER A N 1
ATOM 504 C CA . SER A 1 74 ? 4.781 -5.054 -13.602 1.00 88.06 74 SER A CA 1
ATOM 505 C C . SER A 1 74 ? 4.614 -5.041 -12.079 1.00 88.06 74 SER A C 1
ATOM 507 O O . SER A 1 74 ? 3.822 -4.246 -11.571 1.00 88.06 74 SER A O 1
ATOM 509 N N . ALA A 1 75 ? 5.337 -5.894 -11.345 1.00 91.25 75 ALA A N 1
ATOM 510 C CA . ALA A 1 75 ? 5.241 -5.996 -9.890 1.00 91.25 75 ALA A CA 1
ATOM 511 C C . ALA A 1 75 ? 5.445 -4.643 -9.185 1.00 91.25 75 ALA A C 1
ATOM 513 O O . ALA A 1 75 ? 4.597 -4.242 -8.389 1.00 91.25 75 ALA A O 1
ATOM 514 N N . ASP A 1 76 ? 6.482 -3.887 -9.561 1.00 92.12 76 ASP A N 1
ATOM 515 C CA . ASP A 1 76 ? 6.773 -2.562 -8.991 1.00 92.12 76 ASP A CA 1
ATOM 516 C C . ASP A 1 76 ? 5.641 -1.552 -9.219 1.00 92.12 76 ASP A C 1
ATOM 518 O O . ASP A 1 76 ? 5.300 -0.759 -8.345 1.00 92.12 76 ASP A O 1
ATOM 522 N N . GLN A 1 77 ? 5.017 -1.594 -10.399 1.00 94.00 77 GLN A N 1
ATOM 523 C CA . GLN A 1 77 ? 3.881 -0.729 -10.722 1.00 94.00 77 GLN A CA 1
ATOM 524 C C . GLN A 1 77 ? 2.635 -1.135 -9.930 1.00 94.00 77 GLN A C 1
ATOM 526 O O . GLN A 1 77 ? 1.873 -0.277 -9.492 1.00 94.00 77 GLN A O 1
ATOM 531 N N . GLY A 1 78 ? 2.434 -2.435 -9.703 1.00 93.94 78 GLY A N 1
ATOM 532 C CA . GLY A 1 78 ? 1.383 -2.929 -8.818 1.00 93.94 78 GLY A CA 1
ATOM 533 C C . GLY A 1 78 ? 1.592 -2.481 -7.372 1.00 93.94 78 GLY A C 1
ATOM 534 O O . GLY A 1 78 ? 0.660 -1.966 -6.756 1.00 93.94 78 GLY A O 1
ATOM 535 N N . LEU A 1 79 ? 2.819 -2.604 -6.860 1.00 94.81 79 LEU A N 1
ATOM 536 C CA . LEU A 1 79 ? 3.227 -2.106 -5.543 1.00 94.81 79 LEU A CA 1
ATOM 537 C C . LEU A 1 79 ? 2.982 -0.599 -5.412 1.00 94.81 79 LEU A C 1
ATOM 539 O O . LEU A 1 79 ? 2.384 -0.157 -4.432 1.00 94.81 79 LEU A O 1
ATOM 543 N N . LEU A 1 80 ? 3.358 0.184 -6.427 1.00 96.00 80 LEU A N 1
ATOM 544 C CA . LEU A 1 80 ? 3.117 1.626 -6.461 1.00 96.00 80 LEU A CA 1
ATOM 545 C C . LEU A 1 80 ? 1.621 1.965 -6.392 1.00 96.00 80 LEU A C 1
ATOM 547 O O . LEU A 1 80 ? 1.229 2.863 -5.648 1.00 96.00 80 LEU A O 1
ATOM 551 N N . ARG A 1 81 ? 0.766 1.238 -7.120 1.00 96.69 81 ARG A N 1
ATOM 552 C CA . ARG A 1 81 ? -0.689 1.460 -7.073 1.00 96.69 81 ARG A CA 1
ATOM 553 C C . ARG A 1 81 ? -1.284 1.128 -5.707 1.00 96.69 81 ARG A C 1
ATOM 555 O O . ARG A 1 81 ? -2.178 1.833 -5.244 1.00 96.69 81 ARG A O 1
ATOM 562 N N . LEU A 1 82 ? -0.784 0.089 -5.038 1.00 96.56 82 LEU A N 1
ATOM 563 C CA . LEU A 1 82 ? -1.210 -0.245 -3.675 1.00 96.56 82 LEU A CA 1
ATOM 564 C C . LEU A 1 82 ? -0.722 0.785 -2.649 1.00 96.56 82 LEU A C 1
ATOM 566 O O . LEU A 1 82 ? -1.459 1.115 -1.720 1.00 96.56 82 LEU A O 1
ATOM 570 N N . LEU A 1 83 ? 0.464 1.363 -2.850 1.00 96.06 83 LEU A N 1
ATOM 571 C CA . LEU A 1 83 ? 0.949 2.489 -2.051 1.00 96.06 83 LEU A CA 1
ATOM 572 C C . LEU A 1 83 ? 0.043 3.722 -2.220 1.00 96.06 83 LEU A C 1
ATOM 574 O O . LEU A 1 83 ? -0.350 4.344 -1.234 1.00 96.06 83 LEU A O 1
ATOM 578 N N . GLN A 1 84 ? -0.344 4.043 -3.458 1.00 96.38 84 GLN A N 1
ATOM 579 C CA . GLN A 1 84 ? -1.288 5.126 -3.764 1.00 96.38 84 GLN A CA 1
ATOM 580 C C . GLN A 1 84 ? -2.669 4.890 -3.139 1.00 96.38 84 GLN A C 1
ATOM 582 O O . GLN A 1 84 ? -3.266 5.818 -2.599 1.00 96.38 84 GLN A O 1
ATOM 587 N N . LEU A 1 85 ? -3.171 3.653 -3.176 1.00 96.06 85 LEU A N 1
ATOM 588 C CA . LEU A 1 85 ? -4.421 3.286 -2.513 1.00 96.06 85 LEU A CA 1
ATOM 589 C C . LEU A 1 85 ? -4.327 3.468 -0.993 1.00 96.06 85 LEU A C 1
ATOM 591 O O . LEU A 1 85 ? -5.242 4.017 -0.390 1.00 96.06 85 LEU A O 1
ATOM 595 N N . THR A 1 86 ? -3.215 3.051 -0.386 1.00 95.75 86 THR A N 1
ATOM 596 C CA . THR A 1 86 ? -2.978 3.190 1.061 1.00 95.75 86 THR A CA 1
ATOM 597 C C . THR A 1 86 ? -2.960 4.663 1.481 1.00 95.75 86 THR A C 1
ATOM 599 O O . THR A 1 86 ? -3.541 5.033 2.501 1.00 95.75 86 THR A O 1
ATOM 602 N N . ASP A 1 87 ? -2.348 5.529 0.672 1.00 95.19 87 ASP A N 1
ATOM 603 C CA . ASP A 1 87 ? -2.398 6.978 0.874 1.00 95.19 87 ASP A CA 1
ATOM 604 C C . ASP A 1 87 ? -3.827 7.537 0.734 1.00 95.19 87 ASP A C 1
ATOM 606 O O . ASP A 1 87 ? -4.276 8.285 1.601 1.00 95.19 87 ASP A O 1
ATOM 610 N N . ALA A 1 88 ? -4.588 7.106 -0.276 1.00 94.62 88 ALA A N 1
ATOM 611 C CA . ALA A 1 88 ? -5.980 7.525 -0.446 1.00 94.62 88 ALA A CA 1
ATOM 612 C C . ALA A 1 88 ? -6.879 7.088 0.729 1.00 94.62 88 ALA A C 1
ATOM 614 O O . ALA A 1 88 ? -7.696 7.875 1.207 1.00 94.62 88 ALA A O 1
ATOM 615 N N . MET A 1 89 ? -6.693 5.868 1.245 1.00 94.00 89 MET A N 1
ATOM 616 C CA . MET A 1 89 ? -7.378 5.371 2.447 1.00 94.00 89 MET A CA 1
ATOM 617 C C . MET A 1 89 ? -7.064 6.236 3.673 1.00 94.00 89 MET A C 1
ATOM 619 O O . MET A 1 89 ? -7.957 6.535 4.467 1.00 94.00 89 MET A O 1
ATOM 623 N N . LYS A 1 90 ? -5.807 6.683 3.812 1.00 92.62 90 LYS A N 1
ATOM 624 C CA . LYS A 1 90 ? -5.408 7.601 4.885 1.00 92.62 90 LYS A CA 1
ATOM 625 C C . LYS A 1 90 ? -6.161 8.927 4.779 1.00 92.62 90 LYS A C 1
ATOM 627 O O . LYS A 1 90 ? -6.634 9.431 5.794 1.00 92.62 90 LYS A O 1
ATOM 632 N N . THR A 1 91 ? -6.269 9.490 3.576 1.00 90.31 91 THR A N 1
ATOM 633 C CA . THR A 1 91 ? -6.975 10.759 3.339 1.00 90.31 91 THR A CA 1
ATOM 634 C C . THR A 1 91 ? -8.480 10.648 3.578 1.00 90.31 91 THR A C 1
ATOM 636 O O . THR A 1 91 ? -9.076 11.600 4.071 1.00 90.31 91 THR A O 1
ATOM 639 N N . GLN A 1 92 ? -9.089 9.496 3.280 1.00 90.44 92 GLN A N 1
ATOM 640 C CA . GLN A 1 92 ? -10.519 9.264 3.502 1.00 90.44 92 GLN A CA 1
ATOM 641 C C . GLN A 1 92 ? -10.910 9.360 4.989 1.00 90.44 92 GLN A C 1
ATOM 643 O O . GLN A 1 92 ? -12.010 9.797 5.316 1.00 90.44 92 GLN A O 1
ATOM 648 N N . GLY A 1 93 ? -10.018 8.955 5.899 1.00 82.69 93 GLY A N 1
ATOM 649 C CA . GLY A 1 93 ? -10.157 9.225 7.333 1.00 82.69 93 GLY A CA 1
ATOM 650 C C . GLY A 1 93 ? -11.264 8.453 8.062 1.00 82.69 93 GLY A C 1
ATOM 651 O O . GLY A 1 93 ? -11.580 8.786 9.203 1.00 82.69 93 GLY A O 1
ATOM 652 N N . SER A 1 94 ? -11.857 7.418 7.456 1.00 90.25 94 SER A N 1
ATOM 653 C CA . SER A 1 94 ? -12.808 6.565 8.179 1.00 90.25 94 SER A CA 1
ATOM 654 C C . SER A 1 94 ? -12.077 5.712 9.232 1.00 90.25 94 SER A C 1
ATOM 656 O O . SER A 1 94 ? -10.938 5.301 8.990 1.00 90.25 94 SER A O 1
ATOM 658 N N . PRO A 1 95 ? -12.694 5.396 10.390 1.00 91.38 95 PRO A N 1
ATOM 659 C CA . PRO A 1 95 ? -12.028 4.633 11.452 1.00 91.38 95 PRO A CA 1
ATOM 660 C C . PRO A 1 95 ? -11.469 3.291 10.966 1.00 91.38 95 PRO A C 1
ATOM 662 O O . PRO A 1 95 ? -10.331 2.941 11.267 1.00 91.38 95 PRO A O 1
ATOM 665 N N . MET A 1 96 ? -12.248 2.590 10.135 1.00 92.81 96 MET A N 1
ATOM 666 C CA . MET A 1 96 ? -11.857 1.329 9.508 1.00 92.81 96 MET A CA 1
ATOM 667 C C . MET A 1 96 ? -10.618 1.493 8.609 1.00 92.81 96 MET A C 1
ATOM 669 O O . MET A 1 96 ? -9.704 0.672 8.654 1.00 92.81 96 MET A O 1
ATOM 673 N N . MET A 1 97 ? -10.569 2.554 7.797 1.00 92.94 97 MET A N 1
ATOM 674 C CA . MET A 1 97 ? -9.446 2.804 6.891 1.00 92.94 97 MET A CA 1
ATOM 675 C C . MET A 1 97 ? -8.196 3.257 7.636 1.00 92.94 97 MET A C 1
ATOM 677 O O . MET A 1 97 ? -7.099 2.836 7.284 1.00 92.94 97 MET A O 1
ATOM 681 N N . ILE A 1 98 ? -8.342 4.061 8.690 1.00 93.31 98 ILE A N 1
ATOM 682 C CA . ILE A 1 98 ? -7.224 4.463 9.551 1.00 93.31 98 ILE A CA 1
ATOM 683 C C . ILE A 1 98 ? -6.599 3.233 10.218 1.00 93.31 98 ILE A C 1
ATOM 685 O O . ILE A 1 98 ? -5.373 3.097 10.225 1.00 93.31 98 ILE A O 1
ATOM 689 N N . GLU A 1 99 ? -7.426 2.325 10.743 1.00 93.75 99 GLU A N 1
ATOM 690 C CA . GLU A 1 99 ? -6.965 1.062 11.322 1.00 93.75 99 GLU A CA 1
ATOM 691 C C . GLU A 1 99 ? -6.209 0.219 10.286 1.00 93.75 99 GLU A C 1
ATOM 693 O O . GLU A 1 99 ? -5.079 -0.204 10.545 1.00 93.75 99 GLU A O 1
ATOM 698 N N . ALA A 1 100 ? -6.789 0.039 9.094 1.00 94.38 100 ALA A N 1
ATOM 699 C CA . ALA A 1 100 ? -6.167 -0.719 8.013 1.00 94.38 100 ALA A CA 1
ATOM 700 C C . ALA A 1 100 ? -4.826 -0.101 7.579 1.00 94.38 100 ALA A C 1
ATOM 702 O O . ALA A 1 100 ? -3.829 -0.807 7.456 1.00 94.38 100 ALA A O 1
ATOM 703 N N . VAL A 1 101 ? -4.762 1.223 7.400 1.00 95.19 101 VAL A N 1
ATOM 704 C CA . VAL A 1 101 ? -3.528 1.936 7.025 1.00 95.19 101 VAL A CA 1
ATOM 705 C C . VAL A 1 101 ? -2.443 1.757 8.082 1.00 95.19 101 VAL A C 1
ATOM 707 O O . VAL A 1 101 ? -1.285 1.543 7.723 1.00 95.19 101 VAL A O 1
ATOM 710 N N . LYS A 1 102 ? -2.789 1.826 9.373 1.00 94.12 102 LYS A N 1
ATOM 711 C CA . LYS A 1 102 ? -1.829 1.589 10.458 1.00 94.12 102 LYS A CA 1
ATOM 712 C C . LYS A 1 102 ? -1.225 0.188 10.345 1.00 94.12 102 LYS A C 1
ATOM 714 O O . LYS A 1 102 ? -0.010 0.061 10.266 1.00 94.12 102 LYS A O 1
ATOM 719 N N . GLN A 1 103 ? -2.067 -0.840 10.247 1.00 94.69 103 GLN A N 1
ATOM 720 C CA . GLN A 1 103 ? -1.602 -2.225 10.155 1.00 94.69 103 GLN A CA 1
ATOM 721 C C . GLN A 1 103 ? -0.791 -2.482 8.881 1.00 94.69 103 GLN A C 1
ATOM 723 O O . GLN A 1 103 ? 0.235 -3.153 8.943 1.00 94.69 103 GLN A O 1
ATOM 728 N N . VAL A 1 104 ? -1.194 -1.919 7.738 1.00 95.12 104 VAL A N 1
ATOM 729 C CA . VAL A 1 104 ? -0.439 -2.025 6.480 1.00 95.12 104 VAL A CA 1
ATOM 730 C C . VAL A 1 104 ? 0.958 -1.428 6.630 1.00 95.12 104 VAL A C 1
ATOM 732 O O . VAL A 1 104 ? 1.943 -2.073 6.280 1.00 95.12 104 VAL A O 1
ATOM 735 N N . LYS A 1 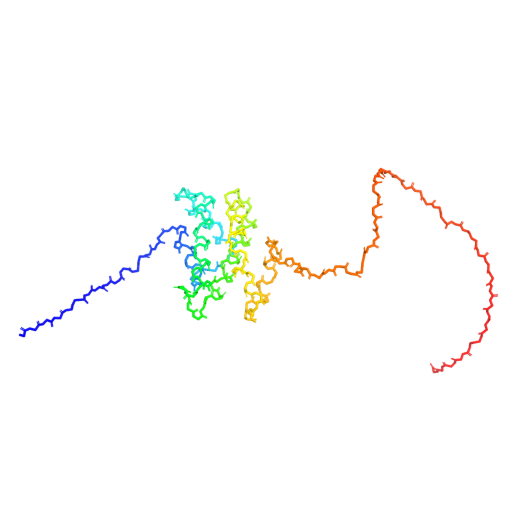105 ? 1.072 -0.227 7.203 1.00 93.56 105 LYS A N 1
ATOM 736 C CA . LYS A 1 105 ? 2.375 0.400 7.453 1.00 93.56 105 LYS A CA 1
ATOM 737 C C . LYS A 1 105 ? 3.268 -0.450 8.354 1.00 93.56 105 LYS A C 1
ATOM 739 O O . LYS A 1 105 ? 4.457 -0.557 8.082 1.00 93.56 105 LYS A O 1
ATOM 744 N N . ASP A 1 106 ? 2.703 -1.043 9.399 1.00 91.88 106 ASP A N 1
ATOM 745 C CA . ASP A 1 106 ? 3.470 -1.836 10.361 1.00 91.88 106 ASP A CA 1
ATOM 746 C C . ASP A 1 106 ? 3.947 -3.172 9.758 1.00 91.88 106 ASP A C 1
ATOM 748 O O . ASP A 1 106 ? 4.974 -3.702 10.168 1.00 91.88 106 ASP A O 1
ATOM 752 N N . ASN A 1 107 ? 3.225 -3.712 8.768 1.00 92.44 107 ASN A N 1
ATOM 753 C CA . ASN A 1 107 ? 3.447 -5.065 8.248 1.00 92.44 107 ASN A CA 1
ATOM 754 C C . ASN A 1 107 ? 4.165 -5.151 6.898 1.00 92.44 107 ASN A C 1
ATOM 756 O O . ASN A 1 107 ? 4.668 -6.235 6.590 1.00 92.44 107 ASN A O 1
ATOM 760 N N . VAL A 1 108 ? 4.122 -4.093 6.078 1.00 93.44 108 VAL A N 1
ATOM 761 C CA . VAL A 1 108 ? 4.707 -4.089 4.723 1.00 93.44 108 VAL A CA 1
ATOM 762 C C . VAL A 1 108 ? 5.480 -2.805 4.374 1.00 93.44 108 VAL A C 1
ATOM 764 O O . VAL A 1 108 ? 5.524 -2.354 3.224 1.00 93.44 108 VAL A O 1
ATOM 767 N N . SER A 1 109 ? 6.047 -2.142 5.386 1.00 91.56 109 SER A N 1
ATOM 768 C CA . SER A 1 109 ? 6.827 -0.912 5.199 1.00 91.56 109 SER A CA 1
ATOM 769 C C . SER A 1 109 ? 8.080 -1.127 4.352 1.00 91.56 109 SER A C 1
ATOM 771 O O . SER A 1 109 ? 8.375 -0.287 3.501 1.00 91.56 109 SER A O 1
ATOM 773 N N . GLU A 1 110 ? 8.796 -2.235 4.541 1.00 91.56 110 GLU A N 1
ATOM 774 C CA . GLU A 1 110 ? 10.021 -2.554 3.798 1.00 91.56 110 GLU A CA 1
ATOM 775 C C . GLU A 1 110 ? 9.739 -2.767 2.305 1.00 91.56 110 GLU A C 1
ATOM 777 O O . GLU A 1 110 ? 10.436 -2.224 1.444 1.00 91.56 110 GLU A O 1
ATOM 782 N N . GLU A 1 111 ? 8.655 -3.473 1.985 1.00 94.56 111 GLU A N 1
ATOM 783 C CA . GLU A 1 111 ? 8.201 -3.719 0.619 1.00 94.56 111 GLU A CA 1
ATOM 784 C C . GLU A 1 111 ? 7.855 -2.406 -0.084 1.00 94.56 111 GLU A C 1
ATOM 786 O O . GLU A 1 111 ? 8.239 -2.199 -1.236 1.00 94.56 111 GLU A O 1
ATOM 791 N N . PHE A 1 112 ? 7.190 -1.473 0.603 1.00 93.38 112 PHE A N 1
ATOM 792 C CA . PHE A 1 112 ? 6.943 -0.143 0.047 1.00 93.38 112 PHE A CA 1
ATOM 793 C C . PHE A 1 112 ? 8.213 0.705 -0.073 1.00 93.38 112 PHE A C 1
ATOM 795 O O . PHE A 1 112 ? 8.347 1.464 -1.035 1.00 93.38 112 PHE A O 1
ATOM 802 N N . LEU A 1 113 ? 9.165 0.574 0.853 1.00 92.50 113 LEU A N 1
ATOM 803 C CA . LEU A 1 113 ? 10.445 1.280 0.788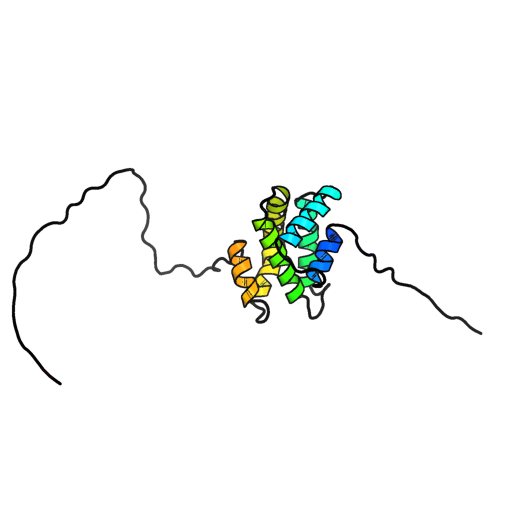 1.00 92.50 113 LEU A CA 1
ATOM 804 C C . LEU A 1 113 ? 11.312 0.818 -0.387 1.00 92.50 113 LEU A C 1
ATOM 806 O O . LEU A 1 113 ? 12.037 1.644 -0.947 1.00 92.50 113 LEU A O 1
ATOM 810 N N . SER A 1 114 ? 11.181 -0.437 -0.829 1.00 91.88 114 SER A N 1
ATOM 811 C CA . SER A 1 114 ? 11.870 -0.949 -2.024 1.00 91.88 114 SER A CA 1
ATOM 812 C C . SER A 1 114 ? 11.605 -0.110 -3.285 1.00 91.88 114 SER A C 1
ATOM 814 O O . SER A 1 114 ? 12.493 0.051 -4.126 1.00 91.88 114 SER A O 1
ATOM 816 N N . LEU A 1 115 ? 10.433 0.537 -3.375 1.00 91.06 115 LEU A N 1
ATOM 817 C CA . LEU A 1 115 ? 10.067 1.407 -4.496 1.00 91.06 115 LEU A CA 1
ATOM 818 C C . LEU A 1 115 ? 10.969 2.643 -4.620 1.00 91.06 115 LEU A C 1
ATOM 820 O O . LEU A 1 115 ? 11.054 3.220 -5.706 1.00 91.06 115 LEU A O 1
ATOM 824 N N . LYS A 1 116 ? 11.669 3.049 -3.548 1.00 88.44 116 LYS A N 1
ATOM 825 C CA . LYS A 1 116 ? 12.656 4.144 -3.590 1.00 88.44 116 LYS A CA 1
ATOM 826 C C . LYS A 1 116 ? 13.872 3.793 -4.444 1.00 88.44 116 LYS A C 1
ATOM 828 O O . LYS A 1 116 ? 14.477 4.697 -5.014 1.00 88.44 116 LYS A O 1
ATOM 833 N N . SER A 1 117 ? 14.211 2.510 -4.537 1.00 85.69 117 SER A N 1
ATOM 834 C CA . SER A 1 117 ? 15.342 2.011 -5.325 1.00 85.69 117 SER A CA 1
ATOM 835 C C . SER A 1 117 ? 14.981 1.796 -6.799 1.00 85.69 117 SER A C 1
ATOM 837 O O . SER A 1 117 ? 15.861 1.571 -7.627 1.00 85.69 117 SER A O 1
ATOM 839 N N . ASN A 1 118 ? 13.694 1.878 -7.152 1.00 87.31 118 ASN A N 1
ATOM 840 C CA . ASN A 1 118 ? 13.221 1.694 -8.517 1.00 87.31 118 ASN A CA 1
ATOM 841 C C . ASN A 1 118 ? 13.053 3.038 -9.236 1.00 87.31 118 ASN A C 1
ATOM 843 O O . ASN A 1 118 ? 12.103 3.777 -8.976 1.00 87.31 118 ASN A O 1
ATOM 847 N N . VAL A 1 119 ? 13.921 3.315 -10.213 1.00 88.50 119 VAL A N 1
ATOM 848 C CA . VAL A 1 119 ? 13.954 4.584 -10.971 1.00 88.50 119 VAL A CA 1
ATOM 849 C C . VAL A 1 119 ? 12.597 4.948 -11.590 1.00 88.50 119 VAL A C 1
ATOM 851 O O . VAL A 1 119 ? 12.241 6.121 -11.660 1.00 88.50 119 VAL A O 1
ATOM 854 N N . LYS A 1 120 ? 11.799 3.955 -12.006 1.00 89.69 120 LYS A N 1
ATOM 855 C CA . LYS A 1 120 ? 10.492 4.192 -12.644 1.00 89.69 120 LYS A CA 1
ATOM 856 C C . LYS A 1 120 ? 9.403 4.587 -11.648 1.00 89.69 120 LYS A C 1
ATOM 858 O O . LYS A 1 120 ? 8.423 5.212 -12.042 1.00 89.69 120 LYS A O 1
ATOM 863 N N . CYS A 1 121 ? 9.541 4.193 -10.384 1.00 88.69 121 CYS A N 1
ATOM 864 C CA . CYS A 1 121 ? 8.517 4.396 -9.358 1.00 88.69 121 CYS A CA 1
ATOM 865 C C . CYS A 1 121 ? 8.907 5.483 -8.352 1.00 88.69 121 CYS A C 1
ATOM 867 O O . CYS A 1 121 ? 8.025 6.109 -7.767 1.00 88.69 121 CYS A O 1
ATOM 869 N N . GLN A 1 122 ? 10.205 5.743 -8.177 1.00 89.62 122 GLN A N 1
ATOM 870 C CA . GLN A 1 122 ? 10.769 6.596 -7.132 1.00 89.62 122 GLN A CA 1
ATOM 871 C C . GLN A 1 122 ? 10.133 7.991 -7.069 1.00 89.62 122 GLN A C 1
ATOM 873 O O . GLN A 1 122 ? 9.778 8.442 -5.978 1.00 89.62 122 GLN A O 1
ATOM 878 N N . ALA A 1 123 ? 9.953 8.658 -8.215 1.00 90.31 123 ALA A N 1
ATOM 879 C CA . ALA A 1 123 ? 9.409 10.018 -8.279 1.00 90.31 123 ALA A CA 1
ATOM 880 C C . ALA A 1 123 ? 7.987 10.122 -7.700 1.00 90.31 123 ALA A C 1
ATOM 882 O O . ALA A 1 123 ? 7.631 11.130 -7.095 1.00 90.31 123 ALA A O 1
ATOM 883 N N . VAL A 1 124 ? 7.189 9.061 -7.847 1.00 92.00 124 VAL A N 1
ATOM 884 C CA . VAL A 1 124 ? 5.815 8.996 -7.336 1.00 92.00 124 VAL A CA 1
ATOM 885 C C . VAL A 1 124 ? 5.777 8.370 -5.941 1.00 92.00 124 VAL A C 1
ATOM 887 O O . VAL A 1 124 ? 5.046 8.843 -5.078 1.00 92.00 124 VAL A O 1
ATOM 890 N N . ALA A 1 125 ? 6.579 7.335 -5.685 1.00 91.50 125 ALA A N 1
ATOM 891 C CA . ALA A 1 125 ? 6.594 6.612 -4.416 1.00 91.50 125 ALA A CA 1
ATOM 892 C C . ALA A 1 125 ? 7.114 7.472 -3.258 1.00 91.50 125 ALA A C 1
ATOM 894 O O . ALA A 1 125 ? 6.530 7.472 -2.178 1.00 91.50 125 ALA A O 1
ATOM 895 N N . THR A 1 126 ? 8.183 8.240 -3.477 1.00 90.06 126 THR A N 1
ATOM 896 C CA . THR A 1 126 ? 8.846 9.027 -2.424 1.00 90.06 126 THR A CA 1
ATOM 897 C C . THR A 1 126 ? 7.898 9.989 -1.694 1.00 90.06 126 THR A C 1
ATOM 899 O O . THR A 1 126 ? 7.812 9.896 -0.467 1.00 90.06 126 THR A O 1
ATOM 902 N N . PRO A 1 127 ? 7.127 10.866 -2.373 1.00 91.06 127 PRO A N 1
ATOM 903 C CA . PRO A 1 127 ? 6.190 11.747 -1.674 1.00 91.06 127 PRO A CA 1
ATOM 904 C C . PRO A 1 127 ? 5.066 10.983 -0.954 1.00 91.06 127 PRO A C 1
ATOM 906 O O . PRO A 1 127 ? 4.603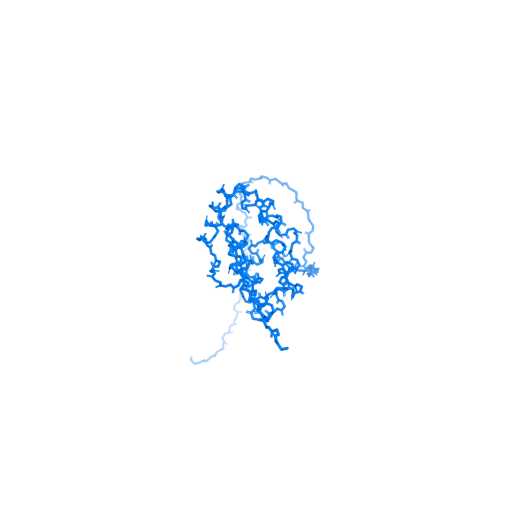 11.430 0.094 1.00 91.06 127 PRO A O 1
ATOM 909 N N . LEU A 1 128 ? 4.637 9.823 -1.465 1.00 92.31 128 LEU A N 1
ATOM 910 C CA . LEU A 1 128 ? 3.625 8.981 -0.810 1.00 92.31 128 LEU A CA 1
ATOM 911 C C . LEU A 1 128 ? 4.155 8.356 0.479 1.00 92.31 128 LEU A C 1
ATOM 913 O O . LEU A 1 128 ? 3.488 8.399 1.510 1.00 92.31 128 LEU A O 1
ATOM 917 N N . LEU A 1 129 ? 5.381 7.835 0.445 1.00 92.06 129 LEU A N 1
ATOM 918 C CA . LEU A 1 129 ? 6.049 7.272 1.616 1.00 92.06 129 LEU A CA 1
ATOM 919 C C . LEU A 1 129 ? 6.211 8.325 2.714 1.00 92.06 129 LEU A C 1
ATOM 921 O O . LEU A 1 129 ? 5.936 8.039 3.878 1.00 92.06 129 LEU A O 1
ATOM 925 N N . VAL A 1 130 ? 6.595 9.556 2.360 1.00 91.81 130 VAL A N 1
ATOM 926 C CA . VAL A 1 130 ? 6.685 10.673 3.316 1.00 91.81 130 VAL A CA 1
ATOM 927 C C . VAL A 1 130 ? 5.315 10.990 3.914 1.00 91.81 130 VAL A C 1
ATOM 929 O O . VAL A 1 130 ? 5.184 11.036 5.136 1.00 91.81 130 VAL A O 1
ATOM 932 N N . ARG A 1 131 ? 4.266 11.127 3.088 1.00 90.06 131 ARG A N 1
ATOM 933 C CA . ARG A 1 131 ? 2.903 11.386 3.583 1.00 90.06 131 ARG A CA 1
ATOM 934 C C . ARG A 1 131 ? 2.379 10.267 4.472 1.00 90.06 131 ARG A C 1
ATOM 936 O O . ARG A 1 131 ? 1.657 10.550 5.425 1.00 90.06 131 ARG A O 1
ATOM 943 N N . LEU A 1 132 ? 2.754 9.018 4.223 1.00 88.94 132 LEU A N 1
ATOM 944 C CA . LEU A 1 132 ? 2.412 7.882 5.080 1.00 88.94 132 LEU A CA 1
ATOM 945 C C . LEU A 1 132 ? 3.275 7.800 6.349 1.00 88.94 132 LEU A C 1
ATOM 947 O O . LEU A 1 132 ? 2.910 7.071 7.268 1.00 88.94 132 LEU A O 1
ATOM 951 N N . GLY A 1 133 ? 4.357 8.574 6.456 1.00 88.38 133 GLY A N 1
ATOM 952 C CA . GLY A 1 133 ? 5.304 8.527 7.576 1.00 88.38 133 GLY A CA 1
ATOM 953 C C . GLY A 1 133 ? 6.283 7.351 7.503 1.00 88.38 133 GLY A C 1
ATOM 954 O O . GLY A 1 133 ? 6.849 6.977 8.519 1.00 88.38 133 GLY A O 1
ATOM 955 N N . LEU A 1 134 ? 6.447 6.753 6.321 1.00 86.00 134 LEU A N 1
ATOM 956 C CA . LEU A 1 134 ? 7.426 5.699 6.027 1.00 86.00 134 LEU A CA 1
ATOM 957 C C . LEU A 1 134 ? 8.721 6.274 5.430 1.00 86.00 134 LEU A C 1
ATOM 959 O O . LEU A 1 134 ? 9.763 5.637 5.463 1.00 86.00 134 LEU A O 1
ATOM 963 N N . GLY A 1 135 ? 8.663 7.482 4.865 1.00 68.75 135 GLY A N 1
ATOM 964 C CA . GLY A 1 135 ? 9.756 8.113 4.122 1.00 68.75 135 GLY A CA 1
ATOM 965 C C . GLY A 1 135 ? 10.690 9.012 4.937 1.00 68.75 135 GLY A C 1
ATOM 966 O O . GLY A 1 135 ? 11.264 9.922 4.346 1.00 68.75 135 GLY A O 1
ATOM 967 N N . GLY A 1 136 ? 10.816 8.810 6.254 1.00 62.28 136 GLY A N 1
ATOM 968 C CA . GLY A 1 136 ? 11.742 9.585 7.094 1.00 62.28 136 GLY A CA 1
ATOM 969 C C . GLY A 1 136 ? 13.213 9.421 6.670 1.00 62.28 136 GLY A C 1
ATOM 970 O O . GLY A 1 136 ? 13.534 8.463 5.955 1.00 62.28 136 GLY A O 1
ATOM 971 N N . PRO A 1 137 ? 14.112 10.344 7.068 1.00 48.84 137 PRO A N 1
ATOM 972 C CA . PRO A 1 137 ? 15.540 10.160 6.847 1.00 48.84 137 PRO A CA 1
ATOM 973 C C . PRO A 1 137 ? 15.959 8.870 7.555 1.00 48.84 137 PRO A C 1
ATOM 975 O O . PRO A 1 137 ? 15.758 8.727 8.758 1.00 48.84 137 PRO A O 1
ATOM 978 N N . ALA A 1 138 ? 16.513 7.914 6.811 1.00 48.47 138 ALA A N 1
ATOM 979 C CA . ALA A 1 138 ? 17.397 6.956 7.451 1.00 48.47 138 ALA A CA 1
ATOM 980 C C . ALA A 1 138 ? 18.539 7.791 8.036 1.00 48.47 138 ALA A C 1
ATOM 982 O O . ALA A 1 138 ? 19.161 8.531 7.279 1.00 48.47 138 ALA A O 1
ATOM 983 N N . ASP A 1 139 ? 18.706 7.750 9.355 1.00 42.38 139 ASP A N 1
ATOM 984 C CA . ASP A 1 139 ? 19.951 7.991 10.087 1.00 42.38 139 ASP A CA 1
ATOM 985 C C . ASP A 1 139 ? 21.084 8.615 9.241 1.00 42.38 139 ASP A C 1
ATOM 987 O O . ASP A 1 139 ? 21.951 7.934 8.693 1.00 42.38 139 ASP A O 1
ATOM 991 N N . LEU A 1 140 ? 21.058 9.938 9.089 1.00 37.56 140 LEU A N 1
ATOM 992 C CA . LEU A 1 140 ? 22.309 10.673 9.153 1.00 37.56 140 LEU A CA 1
ATOM 993 C C . LEU A 1 140 ? 22.439 10.996 10.640 1.00 37.56 140 LEU A C 1
ATOM 995 O O . LEU A 1 140 ? 21.548 11.687 11.145 1.00 37.56 140 LEU A O 1
ATOM 999 N N . PRO A 1 141 ? 23.463 10.505 11.362 1.00 38.84 141 PRO A N 1
ATOM 1000 C CA . PRO A 1 141 ? 23.751 11.057 12.671 1.00 38.84 141 PRO A CA 1
ATOM 1001 C C . PRO A 1 141 ? 23.922 12.560 12.472 1.00 38.84 141 PRO A C 1
ATOM 1003 O O . PRO A 1 141 ? 24.764 13.002 11.684 1.00 38.84 141 PRO A O 1
ATOM 1006 N N . ASP A 1 142 ? 23.059 13.329 13.127 1.00 47.06 142 ASP A N 1
ATOM 1007 C CA . ASP A 1 142 ? 23.141 14.778 13.187 1.00 47.06 142 ASP A CA 1
ATOM 1008 C C . ASP A 1 142 ? 24.406 15.144 13.975 1.00 47.06 142 ASP A C 1
ATOM 1010 O O . ASP A 1 142 ? 24.394 15.369 15.180 1.00 47.06 142 ASP A O 1
ATOM 1014 N N . LEU A 1 143 ? 25.548 15.098 13.288 1.00 51.12 143 LEU A N 1
ATOM 1015 C CA . LEU A 1 143 ? 26.864 15.479 13.798 1.00 51.12 143 LEU A CA 1
ATOM 1016 C C . LEU A 1 143 ? 27.086 16.999 13.716 1.00 51.12 143 LEU A C 1
ATOM 1018 O O . LEU A 1 143 ? 28.229 17.449 13.767 1.00 51.12 143 LEU A O 1
ATOM 1022 N N . LEU A 1 144 ? 26.023 17.800 13.580 1.00 57.75 144 LEU A N 1
ATOM 1023 C CA . LEU A 1 144 ? 26.089 19.262 13.568 1.00 57.75 144 LEU A CA 1
ATOM 1024 C C . LEU A 1 144 ? 24.859 19.889 14.247 1.00 57.75 144 LEU A C 1
ATOM 1026 O O . LEU A 1 144 ? 24.156 20.696 13.641 1.00 57.75 144 LEU A O 1
ATOM 1030 N N . GLY A 1 145 ? 24.623 19.586 15.527 1.00 38.91 145 GLY A N 1
ATOM 1031 C CA . GLY A 1 145 ? 23.545 20.284 16.231 1.00 38.91 145 GLY A CA 1
ATOM 1032 C C . GLY A 1 145 ? 23.356 20.026 17.718 1.00 38.91 145 GLY A C 1
ATOM 1033 O O . GLY A 1 145 ? 22.271 20.291 18.226 1.00 38.91 145 GLY A O 1
ATOM 1034 N N . GLU A 1 146 ? 24.358 19.531 18.443 1.00 41.91 146 GLU A N 1
ATOM 1035 C CA . GLU A 1 146 ? 24.249 19.425 19.897 1.00 41.91 146 GLU A CA 1
ATOM 1036 C C . GLU A 1 146 ? 24.342 20.816 20.548 1.00 41.91 146 GLU A C 1
ATOM 1038 O O . GLU A 1 146 ? 25.409 21.423 20.628 1.00 41.91 146 GLU A O 1
ATOM 1043 N N . ALA A 1 147 ? 23.209 21.314 21.041 1.00 42.44 147 ALA A N 1
ATOM 1044 C CA . ALA A 1 147 ? 23.163 22.242 22.165 1.00 42.44 147 ALA A CA 1
ATOM 1045 C C . ALA A 1 147 ? 22.011 21.809 23.097 1.00 42.44 147 ALA A C 1
ATOM 1047 O O . ALA A 1 147 ? 20.851 21.817 22.677 1.00 42.44 147 ALA A O 1
ATOM 1048 N N . PRO A 1 148 ? 22.299 21.374 24.338 1.00 46.50 148 PRO A N 1
ATOM 1049 C CA . PRO A 1 148 ? 21.315 20.722 25.191 1.00 46.50 148 PRO A CA 1
ATOM 1050 C C . PRO A 1 148 ? 20.433 21.705 25.980 1.00 46.50 148 PRO A C 1
ATOM 1052 O O . PRO A 1 148 ? 20.900 22.693 26.536 1.00 46.50 148 PRO A O 1
ATOM 1055 N N . SER A 1 149 ? 19.156 21.325 26.071 1.00 42.62 149 SER A N 1
ATOM 1056 C CA . SER A 1 149 ? 18.246 21.379 27.228 1.00 42.62 149 SER A CA 1
ATOM 1057 C C . SER A 1 149 ? 18.206 22.610 28.148 1.00 42.62 149 SER A C 1
ATOM 1059 O O . SER A 1 149 ? 19.085 22.806 28.982 1.00 42.62 149 SER A O 1
ATOM 1061 N N . SER A 1 150 ? 17.040 23.269 28.189 1.00 38.31 150 SER A N 1
ATOM 1062 C CA . SER A 1 150 ? 16.217 23.479 29.408 1.00 38.31 150 SER A CA 1
ATOM 1063 C C . SER A 1 150 ? 14.907 24.180 29.013 1.00 38.31 150 SER A C 1
ATOM 1065 O O . SER A 1 150 ? 14.925 25.213 28.364 1.00 38.31 150 SER A O 1
ATOM 1067 N N . ALA A 1 151 ? 13.749 23.532 29.138 1.00 38.56 151 ALA A N 1
ATOM 1068 C CA . ALA A 1 151 ? 12.906 23.489 30.338 1.00 38.56 151 ALA A CA 1
ATOM 1069 C C . ALA A 1 151 ? 12.242 24.838 30.695 1.00 38.56 151 ALA A C 1
ATOM 1071 O O . ALA A 1 151 ? 12.853 25.690 31.323 1.00 38.56 151 ALA A O 1
ATOM 1072 N N . GLY A 1 152 ? 10.937 24.933 30.401 1.00 34.16 152 GLY A N 1
ATOM 1073 C CA . GLY A 1 152 ? 9.959 25.642 31.235 1.00 34.16 152 GLY A CA 1
ATOM 1074 C C . GLY A 1 152 ? 9.709 27.130 30.957 1.00 34.16 152 GLY A C 1
ATOM 1075 O O . GLY A 1 152 ? 10.625 27.936 30.923 1.00 34.16 152 GLY A O 1
ATOM 1076 N N . GLY A 1 153 ? 8.422 27.498 30.913 1.00 32.69 153 GLY A N 1
ATOM 1077 C CA . GLY A 1 153 ? 7.967 28.788 31.449 1.00 32.69 153 GLY A CA 1
ATOM 1078 C C . GLY A 1 153 ? 7.443 29.824 30.450 1.00 32.69 153 GLY A C 1
ATOM 1079 O O . GLY A 1 153 ? 8.196 30.559 29.837 1.00 32.69 153 GLY A O 1
ATOM 1080 N N . ALA A 1 154 ? 6.114 29.872 30.359 1.00 36.66 154 ALA A N 1
ATOM 1081 C CA . ALA A 1 154 ? 5.224 31.028 30.208 1.00 36.66 154 ALA A CA 1
ATOM 1082 C C . ALA A 1 154 ? 5.763 32.453 29.888 1.00 36.66 154 ALA A C 1
ATOM 1084 O O . ALA A 1 154 ? 6.599 33.001 30.593 1.00 36.66 154 ALA A O 1
ATOM 1085 N N . ALA A 1 155 ? 4.993 33.095 28.995 1.00 39.16 155 ALA A N 1
ATOM 1086 C CA . ALA A 1 155 ? 4.477 34.472 29.059 1.00 39.16 155 ALA A CA 1
ATOM 1087 C C . ALA A 1 155 ? 5.341 35.681 28.624 1.00 39.16 155 ALA A C 1
ATOM 1089 O O . ALA A 1 155 ? 6.404 35.954 29.157 1.00 39.16 155 ALA A O 1
ATOM 1090 N N . THR A 1 156 ? 4.696 36.480 27.755 1.00 41.44 156 THR A N 1
ATOM 1091 C CA . THR A 1 156 ? 4.697 37.958 27.645 1.00 41.44 156 THR A CA 1
ATOM 1092 C C . THR A 1 156 ? 6.012 38.698 27.391 1.00 41.44 156 THR A C 1
ATOM 1094 O O . THR A 1 156 ? 6.981 38.590 28.128 1.00 41.44 156 THR A O 1
ATOM 1097 N N . GLY A 1 157 ? 5.992 39.512 26.331 1.00 43.66 157 GLY A N 1
ATOM 1098 C CA . GLY A 1 157 ? 7.148 40.236 25.821 1.00 43.66 157 GLY A CA 1
ATOM 1099 C C . GLY A 1 157 ? 7.670 41.361 26.704 1.00 43.66 157 GLY A C 1
ATOM 1100 O O . GLY A 1 157 ? 6.952 41.873 27.552 1.00 43.66 157 GLY A O 1
ATOM 1101 N N . VAL A 1 158 ? 8.901 41.775 26.399 1.00 44.62 158 VAL A N 1
ATOM 1102 C CA . VAL A 1 158 ? 9.446 43.116 26.627 1.00 44.62 158 VAL A CA 1
ATOM 1103 C C . VAL A 1 158 ? 10.538 43.355 25.574 1.00 44.62 158 VAL A C 1
ATOM 1105 O O . VAL A 1 158 ? 11.427 42.528 25.388 1.00 44.62 158 VAL A O 1
ATOM 1108 N N . ASP A 1 159 ? 10.419 44.479 24.876 1.00 50.72 159 ASP A N 1
ATOM 1109 C CA . ASP A 1 159 ? 11.402 45.128 24.006 1.00 50.72 159 ASP A CA 1
ATOM 1110 C C . ASP A 1 159 ? 12.432 45.879 24.868 1.00 50.72 159 ASP A C 1
ATOM 1112 O O . ASP A 1 159 ? 12.015 46.719 25.662 1.00 50.72 159 ASP A O 1
ATOM 1116 N N . LEU A 1 160 ? 13.736 45.578 24.755 1.00 50.97 160 LEU A N 1
ATOM 1117 C CA . LEU A 1 160 ? 14.822 46.318 25.425 1.00 50.97 160 LEU A CA 1
ATOM 1118 C C . LEU A 1 160 ? 16.201 46.099 24.765 1.00 50.97 160 LEU A C 1
ATOM 1120 O O . LEU A 1 160 ? 17.051 45.446 25.360 1.00 50.97 160 LEU A O 1
ATOM 1124 N N . LEU A 1 161 ? 16.485 46.693 23.599 1.00 47.00 161 LEU A N 1
ATOM 1125 C CA . LEU A 1 161 ? 17.875 47.037 23.226 1.00 47.00 161 LEU A CA 1
ATOM 1126 C C . LEU A 1 161 ? 17.926 48.349 22.424 1.00 47.00 161 LEU A C 1
ATOM 1128 O O . LEU A 1 161 ? 18.044 48.360 21.201 1.00 47.00 161 LEU A O 1
ATOM 1132 N N . GLY A 1 162 ? 17.851 49.466 23.149 1.00 38.59 162 GLY A N 1
ATOM 1133 C CA . GLY A 1 162 ? 18.233 50.789 22.665 1.00 38.59 162 GLY A CA 1
ATOM 1134 C C . GLY A 1 162 ? 19.554 51.259 23.286 1.00 38.59 162 GLY A C 1
ATOM 1135 O O . GLY A 1 162 ? 19.741 51.106 24.491 1.00 38.59 162 GLY A O 1
ATOM 1136 N N . VAL A 1 163 ? 20.366 51.922 22.445 1.00 40.75 163 VAL A N 1
ATOM 1137 C CA . VAL A 1 163 ? 21.538 52.783 22.743 1.00 40.75 163 VAL A CA 1
ATOM 1138 C C . VAL A 1 163 ? 22.840 52.023 23.081 1.00 40.75 163 VAL A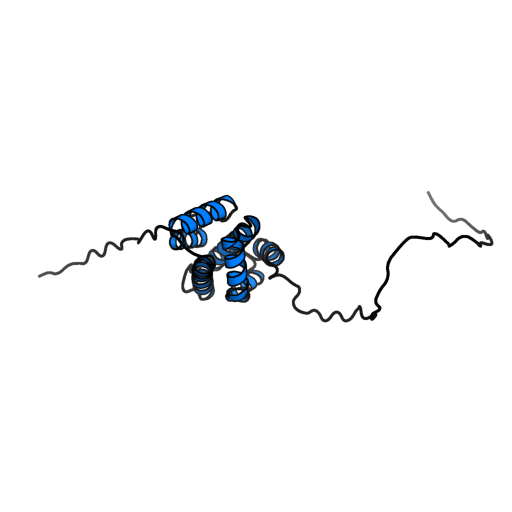 C 1
ATOM 1140 O O . VAL A 1 163 ? 22.852 51.144 23.928 1.00 40.75 163 VAL A O 1
ATOM 1143 N N . ASP A 1 164 ? 23.974 52.232 22.402 1.00 42.03 164 ASP A N 1
ATOM 1144 C CA . ASP A 1 164 ? 24.618 53.515 22.087 1.00 42.03 164 ASP A CA 1
ATOM 1145 C C . ASP A 1 164 ? 25.569 53.400 20.865 1.00 42.03 164 ASP A C 1
ATOM 1147 O O . ASP A 1 164 ? 26.280 52.404 20.711 1.00 42.03 164 ASP A O 1
ATOM 1151 N N . ALA A 1 165 ? 25.597 54.420 20.000 1.00 45.66 165 ALA A N 1
ATOM 1152 C CA . ALA A 1 165 ? 26.626 54.613 18.965 1.00 45.66 165 ALA A CA 1
ATOM 1153 C C . ALA A 1 165 ? 27.884 55.256 19.589 1.00 45.66 165 ALA A C 1
ATOM 1155 O O . ALA A 1 165 ? 27.754 55.911 20.619 1.00 45.66 165 ALA A O 1
ATOM 1156 N N . PRO A 1 166 ? 29.081 55.197 18.963 1.00 46.25 166 PRO A N 1
ATOM 1157 C CA . PRO A 1 166 ? 29.436 56.352 18.129 1.00 46.25 166 PRO A CA 1
ATOM 1158 C C . PRO A 1 166 ? 30.440 56.108 16.977 1.00 46.25 166 PRO A C 1
ATOM 1160 O O . PRO A 1 166 ? 31.211 55.157 16.946 1.00 46.25 166 PRO A O 1
ATOM 1163 N N . VAL A 1 167 ? 30.484 57.144 16.133 1.00 43.31 167 VAL A N 1
ATOM 1164 C CA . VAL A 1 167 ? 31.632 57.727 15.413 1.00 43.31 167 VAL A CA 1
ATOM 1165 C C . VAL A 1 167 ? 31.924 57.298 13.970 1.00 43.31 167 VAL A C 1
ATOM 1167 O O . VAL A 1 167 ? 32.127 56.143 13.618 1.00 43.31 167 VAL A O 1
ATOM 1170 N N . ALA A 1 168 ? 31.961 58.337 13.136 1.00 47.81 168 ALA A N 1
ATOM 1171 C CA . ALA A 1 168 ? 32.217 58.350 11.710 1.00 47.81 168 ALA A CA 1
ATOM 1172 C C . ALA A 1 168 ? 33.716 58.417 11.367 1.00 47.81 168 ALA A C 1
ATOM 1174 O O . ALA A 1 168 ? 34.480 59.091 12.053 1.00 47.81 168 ALA A O 1
ATOM 1175 N N . ALA A 1 169 ? 34.079 57.848 10.216 1.00 44.09 169 ALA A N 1
ATOM 1176 C CA . ALA A 1 169 ? 35.157 58.283 9.317 1.00 44.09 169 ALA A CA 1
ATOM 1177 C C . ALA A 1 169 ? 34.868 57.626 7.946 1.00 44.09 169 ALA A C 1
ATOM 1179 O O . ALA A 1 169 ? 34.660 56.420 7.892 1.00 44.09 169 ALA A O 1
ATOM 1180 N N . LYS A 1 170 ? 34.569 58.356 6.856 1.00 37.78 170 LYS A N 1
ATOM 1181 C CA . LYS A 1 170 ? 35.517 58.998 5.910 1.00 37.78 170 LYS A CA 1
ATOM 1182 C C . LYS A 1 170 ? 36.617 57.991 5.512 1.00 37.78 170 LYS A C 1
ATOM 1184 O O . LYS A 1 170 ? 37.308 57.511 6.397 1.00 37.78 170 LYS A O 1
ATOM 1189 N N . THR A 1 171 ? 36.737 57.535 4.258 1.00 43.72 171 THR A N 1
ATOM 1190 C CA . THR A 1 171 ? 37.299 58.263 3.096 1.00 43.72 171 THR A CA 1
ATOM 1191 C C . THR A 1 171 ? 37.161 57.423 1.792 1.00 43.72 171 THR A C 1
ATOM 1193 O O . THR A 1 171 ? 37.294 56.210 1.864 1.00 43.72 171 THR A O 1
ATOM 1196 N N . GLU A 1 172 ? 36.951 58.110 0.651 1.00 46.75 172 GLU A N 1
ATOM 1197 C CA . GLU A 1 172 ? 37.381 57.839 -0.762 1.00 46.75 172 GLU A CA 1
ATOM 1198 C C . GLU A 1 172 ? 36.877 56.562 -1.486 1.00 46.75 172 GLU A C 1
ATOM 1200 O O . GLU A 1 172 ? 37.155 55.447 -1.075 1.00 46.75 172 GLU A O 1
ATOM 1205 N N . ASN A 1 173 ? 35.981 56.640 -2.485 1.00 47.75 173 ASN A N 1
ATOM 1206 C CA . ASN A 1 173 ? 36.128 57.107 -3.883 1.00 47.75 173 ASN A CA 1
ATOM 1207 C C . ASN A 1 173 ? 37.041 56.209 -4.737 1.00 47.75 173 ASN A C 1
ATOM 1209 O O . ASN A 1 173 ? 38.255 56.313 -4.603 1.00 47.75 173 ASN A O 1
ATOM 1213 N N . LEU A 1 174 ? 36.461 55.394 -5.637 1.00 44.62 174 LEU A N 1
ATOM 1214 C CA . LEU A 1 174 ? 37.104 55.003 -6.900 1.00 44.62 174 LEU A CA 1
ATOM 1215 C C . LEU A 1 174 ? 36.135 54.303 -7.891 1.00 44.62 174 LEU A C 1
ATOM 1217 O O . LEU A 1 174 ? 35.754 53.167 -7.635 1.00 44.62 174 LEU A O 1
ATOM 1221 N N . LEU A 1 175 ? 35.836 55.001 -9.008 1.00 46.00 175 LEU A N 1
ATOM 1222 C CA . LEU A 1 175 ? 35.738 54.535 -10.422 1.00 46.00 175 LEU A CA 1
ATOM 1223 C C . LEU A 1 175 ? 34.688 53.442 -10.784 1.00 46.00 175 LEU A C 1
ATOM 1225 O O . LEU A 1 175 ? 34.468 52.510 -10.030 1.00 46.00 175 LEU A O 1
ATOM 1229 N N . ASP A 1 176 ? 34.014 53.403 -11.938 1.00 41.06 176 ASP A N 1
ATOM 1230 C CA . ASP A 1 176 ? 34.071 54.122 -13.221 1.00 41.06 176 ASP A CA 1
ATOM 1231 C C . ASP A 1 176 ? 32.796 53.763 -14.035 1.00 41.06 176 ASP A C 1
ATOM 1233 O O . ASP A 1 176 ? 32.245 52.677 -13.826 1.00 41.06 176 ASP A O 1
ATOM 1237 N N . PHE A 1 177 ? 32.450 54.619 -15.009 1.00 41.06 177 PHE A N 1
ATOM 1238 C CA . PHE A 1 177 ? 31.391 54.564 -16.050 1.00 41.06 177 PHE A CA 1
ATOM 1239 C C . PHE A 1 177 ? 29.984 55.089 -15.726 1.00 41.06 177 PHE A C 1
ATOM 1241 O O . PHE A 1 177 ? 29.210 54.434 -14.996 1.00 41.06 177 PHE A O 1
#

Foldseek 3Di:
DDDDDDPCPPPPPCVPALLNLLVCLLQVVDAAALVSLVVSVVRCVVVVNALVNSLVSLLVLLVCLLVCVDCNVCSLVSNLSSLSNLLSLVVNPDPRSVSSSVSNCVRCLVSLVVLCVPPVRNVSSQVSCVSSVSNDDDDPPCPDDDDDDDDDDDDDDDDDDDDDDDDDDDDDDDDDD

Sequence (177 aa):
AGGALGGYGGAASSTSGPKGFVERISKGDVLPGPEAADRLASQCASAQVSGSQLSEMLCDRVRRLYLGLDGGASADQGLLRLLQLTDAMKTQGSPMMIEAVKQVKDNVSEEFLSLKSNVKCQAVATPLLVRLGLGGPADLPDLLGEAPSSAGGAATGVDLLGVDAPVAAKTENLLDF

pLDDT: mean 76.05, std 23.16, range [32.66, 96.69]

Secondary structure (DSSP, 8-state):
----------------SHHHHHHHHHHTSS--SHHHHHHHHHHHHHTT--HHHHHHHHHHHHHHHHTTSSSGGGHHHHHHHHHHHHHHHHHH--HHHHHHHHHHHHHHHHHHHGGGG-TTTHHHHHHHHHHHT--PPP-----S---------------------------------